Protein AF-A0A2S2QMP4-F1 (afdb_monomer_lite)

Organism: NCBI:txid143950

Structure (mmCIF, N/CA/C/O backbone):
data_AF-A0A2S2QMP4-F1
#
_entry.id   AF-A0A2S2QMP4-F1
#
loop_
_atom_site.group_PDB
_atom_site.id
_atom_site.type_symbol
_atom_site.label_atom_id
_atom_site.label_alt_id
_atom_site.label_comp_id
_atom_site.label_asym_id
_atom_site.label_entity_id
_atom_site.label_seq_id
_atom_site.pdbx_PDB_ins_code
_atom_site.Cartn_x
_atom_site.Cartn_y
_atom_site.Cartn_z
_atom_site.occupancy
_atom_site.B_iso_or_equiv
_atom_site.auth_seq_id
_atom_site.auth_comp_id
_atom_site.auth_asym_id
_atom_site.auth_atom_i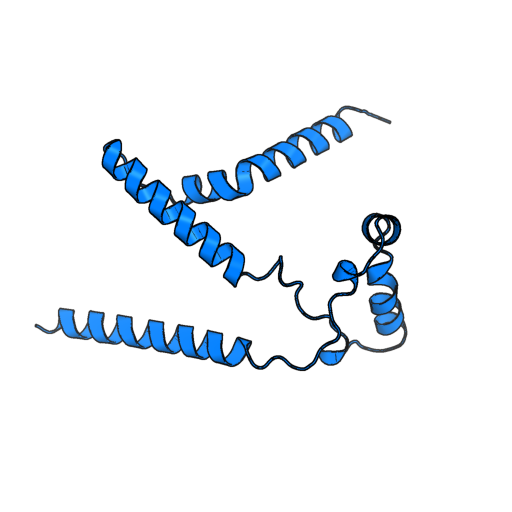d
_atom_site.pdbx_PDB_model_num
ATOM 1 N N . MET A 1 1 ? -7.375 -33.836 28.492 1.00 51.41 1 MET A N 1
ATOM 2 C CA . MET A 1 1 ? -5.934 -33.505 28.595 1.00 51.41 1 MET A CA 1
ATOM 3 C C . MET A 1 1 ? -5.160 -33.635 27.270 1.00 51.41 1 MET A C 1
ATOM 5 O O . MET A 1 1 ? -4.143 -32.977 27.134 1.00 51.41 1 MET A O 1
ATOM 9 N N . PHE A 1 2 ? -5.638 -34.384 26.261 1.00 43.00 2 PHE A N 1
ATOM 10 C CA . PHE A 1 2 ? -4.938 -34.534 24.965 1.00 43.00 2 PHE A CA 1
ATOM 11 C C . PHE A 1 2 ? -5.214 -33.426 23.926 1.00 43.00 2 PHE A C 1
ATOM 13 O O . PHE A 1 2 ? -4.373 -33.158 23.075 1.00 43.00 2 PHE A O 1
ATOM 20 N N . ILE A 1 3 ? -6.342 -32.712 24.025 1.00 40.34 3 ILE A N 1
ATOM 21 C CA . ILE A 1 3 ? -6.707 -31.654 23.059 1.00 40.34 3 ILE A CA 1
ATOM 22 C C . ILE A 1 3 ? -5.883 -30.367 23.278 1.00 40.34 3 ILE A C 1
ATOM 24 O O . ILE A 1 3 ? -5.589 -29.640 22.332 1.00 40.34 3 ILE A O 1
ATOM 28 N N . SER A 1 4 ? -5.407 -30.118 24.502 1.00 47.38 4 SER A N 1
ATOM 29 C CA . SER A 1 4 ? -4.584 -28.942 24.826 1.00 47.38 4 SER A CA 1
ATOM 30 C C . SER A 1 4 ? -3.154 -29.031 24.271 1.00 47.38 4 SER A C 1
ATOM 32 O O . SER A 1 4 ? -2.566 -28.005 23.935 1.00 47.38 4 SER A O 1
ATOM 34 N N . VAL A 1 5 ? -2.603 -30.242 24.113 1.00 49.00 5 VAL A N 1
ATOM 35 C CA . VAL A 1 5 ? -1.242 -30.455 23.583 1.00 49.00 5 VAL A CA 1
ATOM 36 C C . VAL A 1 5 ? -1.198 -30.229 22.068 1.00 49.00 5 VAL A C 1
ATOM 38 O O . VAL A 1 5 ? -0.249 -29.632 21.564 1.00 49.00 5 VAL A O 1
ATOM 41 N N . VAL A 1 6 ? -2.258 -30.607 21.344 1.00 47.34 6 VAL A N 1
ATOM 42 C CA . VAL A 1 6 ? -2.365 -30.391 19.891 1.00 47.34 6 VAL A CA 1
ATOM 43 C C . VAL A 1 6 ? -2.461 -28.901 19.557 1.00 47.34 6 VAL A C 1
ATOM 45 O O . VAL A 1 6 ? -1.817 -28.448 18.614 1.00 47.34 6 VAL A O 1
ATOM 48 N N . ILE A 1 7 ? -3.180 -28.101 20.352 1.00 49.19 7 ILE A N 1
ATOM 49 C CA . ILE A 1 7 ? -3.242 -26.639 20.165 1.00 49.19 7 ILE A CA 1
ATOM 50 C C . ILE A 1 7 ? -1.875 -25.991 20.444 1.00 49.19 7 ILE A C 1
ATOM 52 O O . ILE A 1 7 ? -1.450 -25.103 19.705 1.00 49.19 7 ILE A O 1
ATOM 56 N N . PHE A 1 8 ? -1.141 -26.471 21.453 1.00 48.03 8 PHE A N 1
ATOM 57 C CA . PHE A 1 8 ? 0.195 -25.956 21.765 1.00 48.03 8 PHE A CA 1
ATOM 58 C C . PHE A 1 8 ? 1.224 -26.295 20.667 1.00 48.03 8 PHE A C 1
ATOM 60 O O . PHE A 1 8 ? 1.974 -25.418 20.236 1.00 48.03 8 PHE A O 1
ATOM 67 N N . TYR A 1 9 ? 1.200 -27.519 20.124 1.00 48.03 9 TYR A N 1
ATOM 68 C CA . TYR A 1 9 ? 2.066 -27.930 19.007 1.00 48.03 9 TYR A CA 1
ATOM 69 C C . TYR A 1 9 ? 1.700 -27.255 17.674 1.00 48.03 9 TYR A C 1
ATOM 71 O O . TYR A 1 9 ? 2.583 -26.802 16.943 1.00 48.03 9 TYR A O 1
ATOM 79 N N . THR A 1 10 ? 0.408 -27.107 17.366 1.00 53.47 10 THR A N 1
ATOM 80 C CA . THR A 1 10 ? -0.057 -26.411 16.147 1.00 53.47 10 THR A CA 1
ATOM 81 C C . THR A 1 10 ? 0.104 -24.884 16.212 1.00 53.47 10 THR A C 1
ATOM 83 O O . THR A 1 10 ? 0.067 -24.217 15.171 1.00 53.47 10 THR A O 1
ATOM 86 N N . GLY A 1 11 ? 0.293 -24.318 17.410 1.00 50.38 11 GLY A N 1
ATOM 87 C CA . GLY A 1 11 ? 0.566 -22.896 17.643 1.00 50.38 11 GLY A CA 1
ATOM 88 C C . GLY A 1 11 ? 2.050 -22.531 17.548 1.00 50.38 11 GLY A C 1
ATOM 89 O O . GLY A 1 11 ? 2.395 -21.555 16.883 1.00 50.38 11 GLY A O 1
ATOM 90 N N . GLN A 1 12 ? 2.934 -23.341 18.141 1.00 44.34 12 GLN A N 1
ATOM 91 C CA . GLN A 1 12 ? 4.387 -23.132 18.078 1.00 44.34 12 GLN A CA 1
ATOM 92 C C . GLN A 1 12 ? 4.936 -23.438 16.672 1.00 44.34 12 GLN A C 1
ATOM 94 O O . GLN A 1 12 ? 5.650 -22.622 16.099 1.00 44.34 12 GLN A O 1
ATOM 99 N N . GLY A 1 13 ? 4.521 -24.538 16.031 1.00 46.41 13 GLY A N 1
ATOM 100 C CA . GLY A 1 13 ? 4.992 -24.897 14.684 1.00 46.41 13 GLY A CA 1
ATOM 101 C C . GLY A 1 13 ? 4.653 -23.864 13.599 1.00 46.41 13 GLY A C 1
ATOM 102 O O . GLY A 1 13 ? 5.485 -23.572 12.743 1.00 46.41 13 GLY A O 1
ATOM 103 N N . ARG A 1 14 ? 3.471 -23.231 13.664 1.00 51.06 14 ARG A N 1
ATOM 104 C CA . ARG A 1 14 ? 3.094 -22.148 12.734 1.00 51.06 14 ARG A CA 1
ATOM 105 C C . ARG A 1 14 ? 3.869 -20.857 12.974 1.00 51.06 14 ARG A C 1
ATOM 107 O O . ARG A 1 14 ? 4.233 -20.199 12.008 1.00 51.06 14 ARG A O 1
ATOM 114 N N . GLN A 1 15 ? 4.157 -20.512 14.227 1.00 37.44 15 GLN A N 1
ATOM 115 C CA . GLN A 1 15 ? 4.994 -19.354 14.557 1.00 37.44 15 GLN A CA 1
ATOM 116 C C . GLN A 1 15 ? 6.436 -19.547 14.068 1.00 37.44 15 GLN A C 1
A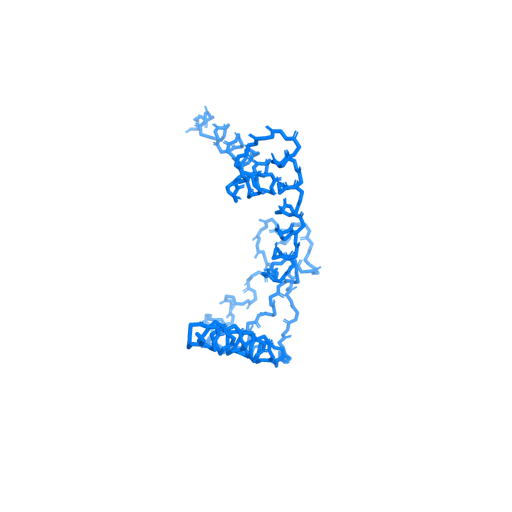TOM 118 O O . GLN A 1 15 ? 7.015 -18.635 13.489 1.00 37.44 15 GLN A O 1
ATOM 123 N N . TYR A 1 16 ? 7.005 -20.742 14.238 1.00 42.38 16 TYR A N 1
ATOM 124 C CA . TYR A 1 16 ? 8.381 -21.046 13.832 1.00 42.38 16 TYR A CA 1
ATOM 125 C C . TYR A 1 16 ? 8.492 -21.175 12.308 1.00 42.38 16 TYR A C 1
ATOM 127 O O . TYR A 1 16 ? 9.459 -20.694 11.718 1.00 42.38 16 TYR A O 1
ATOM 135 N N . SER A 1 17 ? 7.473 -21.744 11.658 1.00 47.94 17 SER A N 1
ATOM 136 C CA . SER A 1 17 ? 7.357 -21.793 10.198 1.00 47.94 17 SER A CA 1
ATOM 137 C C . SER A 1 17 ? 7.200 -20.395 9.589 1.00 47.94 17 SER A C 1
ATOM 139 O O . SER A 1 17 ? 7.893 -20.078 8.633 1.00 47.94 17 SER A O 1
ATOM 141 N N . PHE A 1 18 ? 6.386 -19.511 10.176 1.00 49.88 18 PHE A N 1
ATOM 142 C CA . PHE A 1 18 ? 6.250 -18.130 9.697 1.00 49.88 18 PHE A CA 1
ATOM 143 C C . PHE A 1 18 ? 7.517 -17.298 9.959 1.00 49.88 18 PHE A C 1
ATOM 145 O O . PHE A 1 18 ? 7.936 -16.511 9.114 1.00 49.88 18 PHE A O 1
ATOM 152 N N . LYS A 1 19 ? 8.178 -17.503 11.108 1.00 49.84 19 LYS A N 1
ATOM 153 C CA . LYS A 1 19 ? 9.415 -16.800 11.475 1.00 49.84 19 LYS A CA 1
ATOM 154 C C . LYS A 1 19 ? 10.615 -17.230 10.626 1.00 49.84 19 LYS A C 1
ATOM 156 O O . LYS A 1 19 ? 11.397 -16.365 10.256 1.00 49.84 19 LYS A O 1
ATOM 161 N N . SER A 1 20 ? 10.736 -18.511 10.268 1.00 46.91 20 SER A N 1
ATOM 162 C CA . SER A 1 20 ? 11.745 -18.997 9.305 1.00 46.91 20 SER A CA 1
ATOM 163 C C . SER A 1 20 ? 11.474 -18.492 7.885 1.00 46.91 20 SER A C 1
ATOM 165 O O . SER A 1 20 ? 12.393 -17.992 7.248 1.00 46.91 20 SER A O 1
ATOM 167 N N . PHE A 1 21 ? 10.211 -18.465 7.445 1.00 54.31 21 PHE A N 1
ATOM 168 C CA . PHE A 1 21 ? 9.828 -17.853 6.164 1.00 54.31 21 PHE A CA 1
ATOM 169 C C . PHE A 1 21 ? 10.186 -16.358 6.091 1.00 54.31 21 PHE A C 1
ATOM 171 O O . PHE A 1 21 ? 10.599 -15.852 5.048 1.00 54.31 21 PHE A O 1
ATOM 178 N N . GLN A 1 22 ? 10.059 -15.642 7.212 1.00 55.47 22 GLN A N 1
ATOM 179 C CA . GLN A 1 22 ? 10.448 -14.237 7.306 1.00 55.47 22 GLN A CA 1
ATOM 180 C C . GLN A 1 22 ? 11.976 -14.057 7.396 1.00 55.47 22 GLN A C 1
ATOM 182 O O . GLN A 1 22 ? 12.503 -13.115 6.808 1.00 55.47 22 GLN A O 1
ATOM 187 N N . MET A 1 23 ? 12.696 -14.979 8.045 1.00 45.25 23 MET A N 1
ATOM 188 C CA . MET A 1 23 ? 14.166 -14.998 8.120 1.00 45.25 23 MET A CA 1
ATOM 189 C C . MET A 1 23 ? 14.810 -15.218 6.738 1.00 45.25 23 MET A C 1
ATOM 191 O O . MET A 1 23 ? 15.780 -14.543 6.399 1.00 45.25 23 MET A O 1
ATOM 195 N N . ASP A 1 24 ? 14.226 -16.090 5.908 1.00 49.25 24 ASP A N 1
ATOM 196 C CA . ASP A 1 24 ? 14.700 -16.364 4.542 1.00 49.25 24 ASP A CA 1
ATOM 197 C C . ASP A 1 24 ? 14.410 -15.199 3.579 1.00 49.25 24 ASP A C 1
ATOM 199 O O . ASP A 1 24 ? 15.153 -14.965 2.621 1.00 49.25 24 ASP A O 1
ATOM 203 N N . SER A 1 25 ? 13.371 -14.404 3.862 1.00 55.78 25 SER A N 1
ATOM 204 C CA . SER A 1 25 ? 13.049 -13.187 3.104 1.00 55.78 25 SER A CA 1
ATOM 205 C C . SER A 1 25 ? 14.041 -12.034 3.327 1.00 55.78 25 SER A C 1
ATOM 207 O O . SER A 1 25 ? 14.119 -11.123 2.500 1.00 55.78 25 SER A O 1
ATOM 209 N N . ASP A 1 26 ? 14.826 -12.090 4.409 1.00 49.97 26 ASP A N 1
ATOM 210 C CA . ASP A 1 26 ? 15.798 -11.061 4.793 1.00 49.97 26 ASP A CA 1
ATOM 211 C C . ASP A 1 26 ? 17.224 -11.338 4.282 1.00 49.97 26 ASP A C 1
ATOM 213 O O . ASP A 1 26 ? 18.130 -10.522 4.482 1.00 49.97 26 ASP A O 1
ATOM 217 N N . ILE A 1 27 ? 17.434 -12.421 3.516 1.00 52.19 27 ILE A N 1
ATOM 218 C CA . ILE A 1 27 ? 18.632 -12.578 2.677 1.00 52.19 27 ILE A CA 1
ATOM 219 C C . ILE A 1 27 ? 18.504 -11.604 1.495 1.00 52.19 27 ILE A C 1
ATOM 221 O O . ILE A 1 27 ? 18.225 -11.973 0.351 1.00 52.19 27 ILE A O 1
ATOM 225 N N . LYS A 1 28 ? 18.686 -10.307 1.770 1.00 57.66 28 LYS A N 1
ATOM 226 C CA . LYS A 1 28 ? 18.747 -9.253 0.758 1.00 57.66 28 LYS A CA 1
ATOM 227 C C . LYS A 1 28 ? 19.959 -9.508 -0.133 1.00 57.66 28 LYS A C 1
ATOM 229 O O . LYS A 1 28 ? 21.048 -8.994 0.120 1.00 57.66 28 LYS A O 1
ATOM 234 N N . LYS A 1 29 ? 19.779 -10.261 -1.225 1.00 58.78 29 LYS A N 1
ATOM 235 C CA . LYS A 1 29 ? 20.687 -10.161 -2.377 1.00 58.78 29 LYS A CA 1
ATOM 236 C C . LYS A 1 29 ? 20.810 -8.668 -2.702 1.00 58.78 29 LYS A C 1
ATOM 238 O O . LYS A 1 29 ? 19.784 -8.010 -2.882 1.00 58.78 29 LYS A O 1
ATOM 243 N N . LYS A 1 30 ? 22.037 -8.130 -2.719 1.00 62.19 30 LYS A N 1
ATOM 244 C CA . LYS A 1 30 ? 22.336 -6.734 -3.087 1.00 62.19 30 LYS A CA 1
ATOM 245 C C . LYS A 1 30 ? 21.869 -6.490 -4.526 1.00 62.19 30 LYS A C 1
ATOM 247 O O . LYS A 1 30 ? 22.624 -6.683 -5.469 1.00 62.19 30 LYS A O 1
ATOM 252 N N . ARG A 1 31 ? 20.602 -6.123 -4.686 1.00 69.88 31 ARG A N 1
ATOM 253 C CA . ARG A 1 31 ? 19.987 -5.744 -5.958 1.00 69.88 31 ARG A CA 1
ATOM 254 C C . ARG A 1 31 ? 19.996 -4.222 -6.092 1.00 69.88 31 ARG A C 1
ATOM 256 O O . ARG A 1 31 ? 20.002 -3.528 -5.068 1.00 69.88 31 ARG A O 1
ATOM 263 N N . PRO A 1 32 ? 19.985 -3.690 -7.323 1.00 73.88 32 PRO A N 1
ATOM 264 C CA . PRO A 1 32 ? 19.921 -2.253 -7.530 1.00 73.88 32 PRO A CA 1
ATOM 265 C C . PRO A 1 32 ? 18.653 -1.661 -6.881 1.00 73.88 32 PRO A C 1
ATOM 267 O O . PRO A 1 32 ? 17.589 -2.293 -6.910 1.00 73.88 32 PRO A O 1
ATOM 270 N N . PRO A 1 33 ? 18.742 -0.463 -6.270 1.00 77.38 33 PRO A N 1
ATOM 271 C CA . PRO A 1 33 ? 17.585 0.212 -5.696 1.00 77.38 33 PRO A CA 1
ATOM 272 C C . PRO A 1 33 ? 16.553 0.529 -6.780 1.00 77.38 33 PRO A C 1
ATOM 274 O O . PRO A 1 33 ? 16.901 0.792 -7.931 1.00 77.38 33 PRO A O 1
ATOM 277 N N . HIS A 1 34 ? 15.275 0.521 -6.402 1.00 78.12 34 HIS A N 1
ATOM 278 C CA . HIS A 1 34 ? 14.187 0.783 -7.335 1.00 78.12 34 HIS A CA 1
ATOM 279 C C . HIS A 1 34 ? 14.292 2.205 -7.924 1.00 78.12 34 HIS A C 1
ATOM 281 O O . HIS A 1 34 ? 14.184 3.177 -7.175 1.00 78.12 34 HIS A O 1
ATOM 287 N N . PRO A 1 35 ? 14.441 2.371 -9.253 1.00 78.19 35 PRO A N 1
ATOM 288 C CA . PRO A 1 35 ? 14.751 3.655 -9.885 1.00 78.19 35 PRO A CA 1
ATOM 289 C C . PRO A 1 35 ? 13.611 4.663 -9.730 1.00 78.19 35 PRO A C 1
ATOM 291 O O . PRO A 1 35 ? 13.863 5.859 -9.686 1.00 78.19 35 PRO A O 1
ATOM 294 N N . ARG A 1 36 ? 12.372 4.188 -9.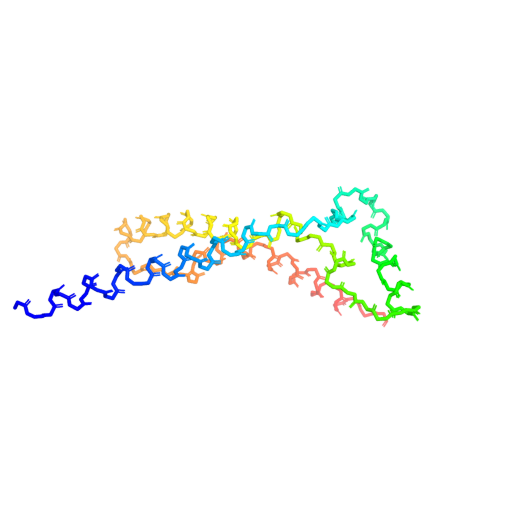527 1.00 74.50 36 ARG A N 1
ATOM 295 C CA . ARG A 1 36 ? 11.225 5.029 -9.137 1.00 74.50 36 ARG A CA 1
ATOM 296 C C . ARG A 1 36 ? 11.471 5.859 -7.870 1.00 74.50 36 ARG A C 1
ATOM 298 O O . ARG A 1 36 ? 10.837 6.893 -7.727 1.00 74.50 36 ARG A O 1
ATOM 305 N N . ALA A 1 37 ? 12.350 5.429 -6.961 1.00 75.88 37 ALA A N 1
ATOM 306 C CA . ALA A 1 37 ? 12.668 6.201 -5.759 1.00 75.88 37 ALA A CA 1
ATOM 307 C C . ALA A 1 37 ? 13.393 7.523 -6.077 1.00 75.88 37 ALA A C 1
ATOM 309 O O . ALA A 1 37 ? 13.238 8.480 -5.332 1.00 75.88 37 ALA A O 1
ATOM 310 N N . ASN A 1 38 ? 14.136 7.574 -7.188 1.00 75.94 38 ASN A N 1
ATOM 311 C CA . ASN A 1 38 ? 14.925 8.734 -7.615 1.00 75.94 38 ASN A CA 1
ATOM 312 C C . ASN A 1 38 ? 14.424 9.336 -8.942 1.00 75.94 38 ASN A C 1
ATOM 314 O O . ASN A 1 38 ? 15.118 10.157 -9.534 1.00 75.94 38 ASN A O 1
ATOM 318 N N . ALA A 1 39 ? 13.267 8.894 -9.442 1.00 80.81 39 ALA A N 1
ATOM 319 C CA . ALA A 1 39 ? 12.752 9.307 -10.742 1.00 80.81 39 ALA A CA 1
ATOM 320 C C . ALA A 1 39 ? 12.067 10.677 -10.664 1.00 80.81 39 ALA A C 1
ATOM 322 O O . ALA A 1 39 ? 11.314 10.957 -9.728 1.00 80.81 39 ALA A O 1
ATOM 323 N N . ASN A 1 40 ? 12.277 11.507 -11.686 1.00 85.56 40 ASN A N 1
ATOM 324 C CA . ASN A 1 40 ? 11.585 12.792 -11.813 1.00 85.56 40 ASN A CA 1
ATOM 325 C C . ASN A 1 40 ? 10.093 12.593 -12.145 1.00 85.56 40 ASN A C 1
ATOM 327 O O . ASN A 1 40 ? 9.700 11.558 -12.681 1.00 85.56 40 ASN A O 1
ATOM 331 N N . ILE A 1 41 ? 9.246 13.602 -11.896 1.00 83.50 41 ILE A N 1
ATOM 332 C CA . ILE A 1 41 ? 7.788 13.524 -12.142 1.00 83.50 41 ILE A CA 1
ATOM 333 C C . ILE A 1 41 ? 7.481 13.096 -13.588 1.00 83.50 41 ILE A C 1
ATOM 335 O O . ILE A 1 41 ? 6.651 12.215 -13.806 1.00 83.50 41 ILE A O 1
ATOM 339 N N . PHE A 1 42 ? 8.202 13.645 -14.571 1.00 82.44 42 PHE A N 1
ATOM 340 C CA . PHE A 1 42 ? 8.066 13.252 -15.977 1.00 82.44 42 PHE A CA 1
ATOM 341 C C . PHE A 1 42 ? 8.438 11.788 -16.229 1.00 82.44 42 PHE A C 1
ATOM 343 O O . PHE A 1 42 ? 7.723 11.096 -16.950 1.00 82.44 42 PHE A O 1
ATOM 350 N N . GLU A 1 43 ? 9.511 11.282 -15.617 1.00 83.00 43 GLU A N 1
ATOM 351 C CA . GLU A 1 43 ? 9.912 9.874 -15.736 1.00 83.00 43 GLU A CA 1
ATOM 352 C C . GLU A 1 43 ? 8.899 8.934 -15.073 1.00 83.00 43 GLU A C 1
ATOM 354 O O . GLU A 1 43 ? 8.678 7.827 -15.560 1.00 83.00 43 GLU A O 1
ATOM 359 N N . ILE A 1 44 ? 8.267 9.363 -13.975 1.00 83.19 44 ILE A N 1
ATOM 360 C CA . ILE A 1 44 ? 7.202 8.610 -13.305 1.00 83.19 44 ILE A CA 1
ATOM 361 C C . ILE A 1 44 ? 5.963 8.531 -14.201 1.00 83.19 44 ILE A C 1
ATOM 363 O O . ILE A 1 44 ? 5.426 7.438 -14.369 1.00 83.19 44 ILE A O 1
ATOM 367 N N . LEU A 1 45 ? 5.538 9.656 -14.785 1.00 84.00 45 LEU A N 1
ATOM 368 C CA . LEU A 1 45 ? 4.355 9.730 -15.650 1.00 84.00 45 LEU A CA 1
ATOM 369 C C . LEU A 1 45 ? 4.536 8.957 -16.961 1.00 84.00 45 LEU A C 1
ATOM 371 O O . LEU A 1 45 ? 3.626 8.264 -17.399 1.00 84.00 45 LEU A O 1
ATOM 375 N N . THR A 1 46 ? 5.718 9.041 -17.568 1.00 84.88 46 THR A N 1
ATOM 376 C CA . THR A 1 46 ? 6.034 8.360 -18.837 1.00 84.88 46 THR A CA 1
ATOM 377 C C . THR A 1 46 ? 6.533 6.929 -18.648 1.00 84.88 46 THR A C 1
ATOM 379 O O . THR A 1 46 ? 6.901 6.274 -19.619 1.00 84.88 46 THR A O 1
ATOM 382 N N . PHE A 1 47 ? 6.599 6.437 -17.405 1.00 82.62 47 PHE A N 1
ATOM 383 C CA . PHE A 1 47 ? 7.231 5.161 -17.052 1.00 82.62 47 PHE A CA 1
ATOM 384 C C . PHE A 1 47 ? 8.684 5.021 -17.548 1.00 82.62 47 PHE A C 1
ATOM 386 O O . PHE A 1 47 ? 9.212 3.908 -17.601 1.00 82.62 47 PHE A O 1
ATOM 393 N N . GLY A 1 48 ? 9.375 6.127 -17.854 1.00 84.75 48 GLY A N 1
ATOM 394 C CA . GLY A 1 48 ? 10.740 6.131 -18.391 1.00 84.75 48 GLY A CA 1
ATOM 395 C C . GLY A 1 48 ? 11.753 5.396 -17.506 1.00 84.75 48 GLY A C 1
ATOM 396 O O . GLY A 1 48 ? 12.688 4.773 -18.009 1.00 84.75 48 GLY A O 1
ATOM 397 N N . TRP A 1 49 ? 11.519 5.346 -16.191 1.00 81.88 49 TRP A N 1
ATOM 398 C CA . TRP A 1 49 ? 12.335 4.573 -15.246 1.00 81.88 49 TRP A CA 1
ATOM 399 C C . TRP A 1 49 ? 12.353 3.055 -15.531 1.00 81.88 49 TRP A C 1
ATOM 401 O O . TRP A 1 49 ? 13.296 2.377 -15.121 1.00 81.88 49 TRP A O 1
ATOM 411 N N . THR A 1 50 ? 11.356 2.510 -16.243 1.00 86.00 50 THR A N 1
ATOM 412 C CA . THR A 1 50 ? 11.295 1.088 -16.649 1.00 86.00 50 THR A CA 1
ATOM 413 C C . THR A 1 50 ? 12.091 0.787 -17.919 1.00 86.00 50 THR A C 1
ATOM 415 O O . THR A 1 50 ? 12.495 -0.355 -18.143 1.00 86.00 50 THR A O 1
ATOM 418 N N . PHE A 1 51 ? 12.374 1.807 -18.735 1.00 86.12 51 PHE A N 1
ATOM 419 C CA . PHE A 1 51 ? 12.978 1.645 -20.057 1.00 86.12 51 PHE A CA 1
ATOM 420 C C . PHE A 1 51 ? 14.338 0.938 -20.003 1.00 86.12 51 PHE A C 1
ATOM 422 O O . PHE A 1 51 ? 14.648 0.103 -20.854 1.00 86.12 51 PHE A O 1
ATOM 429 N N . LYS A 1 52 ? 15.138 1.213 -18.963 1.00 84.31 52 LYS A N 1
ATOM 430 C CA . LYS A 1 52 ? 16.434 0.549 -18.751 1.00 84.31 52 LYS A CA 1
ATOM 431 C C . LYS A 1 52 ? 16.283 -0.965 -18.590 1.00 84.31 52 LYS A C 1
ATOM 433 O O . LYS A 1 52 ? 17.062 -1.705 -19.181 1.00 84.31 52 LYS A O 1
ATOM 438 N N . LEU A 1 53 ? 15.273 -1.418 -17.846 1.00 86.94 53 LEU A N 1
ATOM 439 C CA . LEU A 1 53 ? 15.019 -2.840 -17.619 1.00 86.94 53 LEU A CA 1
ATOM 440 C C . LEU A 1 53 ? 14.561 -3.534 -18.908 1.00 86.94 53 LEU A C 1
ATOM 442 O O . LEU A 1 53 ? 15.094 -4.584 -19.261 1.00 86.94 53 LEU A O 1
ATOM 446 N N . PHE A 1 54 ? 13.642 -2.914 -19.653 1.00 87.94 54 PHE A N 1
ATOM 447 C CA . PHE A 1 54 ? 13.169 -3.460 -20.927 1.00 87.94 54 PHE A CA 1
ATOM 448 C C . PHE A 1 54 ? 14.264 -3.516 -21.991 1.00 87.94 54 PHE A C 1
ATOM 450 O O . PHE A 1 54 ? 14.366 -4.500 -22.717 1.00 87.94 54 PHE A O 1
ATOM 457 N N . ASN A 1 55 ? 15.129 -2.504 -22.069 1.00 87.50 55 ASN A N 1
ATOM 458 C CA . ASN A 1 55 ? 16.251 -2.531 -23.003 1.00 87.50 55 ASN A CA 1
ATOM 459 C C . ASN A 1 55 ? 17.265 -3.635 -22.657 1.00 87.50 55 ASN A C 1
ATOM 461 O O . ASN A 1 55 ? 17.839 -4.224 -23.570 1.00 87.50 55 ASN A O 1
ATOM 465 N N . THR A 1 56 ? 17.473 -3.940 -21.371 1.00 87.44 56 THR A N 1
ATOM 466 C CA . THR A 1 56 ? 18.293 -5.088 -20.948 1.00 87.44 56 THR A CA 1
ATOM 467 C C . THR A 1 56 ? 17.636 -6.404 -21.352 1.00 87.44 56 THR A C 1
ATOM 469 O O . THR A 1 56 ? 18.284 -7.192 -22.034 1.00 87.44 56 THR A O 1
ATOM 472 N N . GLY A 1 57 ? 16.348 -6.591 -21.037 1.00 88.44 57 GLY A N 1
ATOM 473 C CA . GLY A 1 57 ? 15.586 -7.788 -21.416 1.00 88.44 57 GLY A CA 1
ATOM 474 C C . GLY A 1 57 ? 15.475 -8.007 -22.930 1.00 88.44 57 GLY A C 1
ATOM 475 O O . GLY A 1 57 ? 15.373 -9.135 -23.392 1.00 88.44 57 GLY A O 1
ATOM 476 N N . ARG A 1 58 ? 15.548 -6.934 -23.729 1.00 89.62 58 ARG A N 1
ATOM 477 C CA . ARG A 1 58 ? 15.596 -7.018 -25.197 1.00 89.62 58 ARG A CA 1
ATOM 478 C C . ARG A 1 58 ? 16.949 -7.505 -25.725 1.00 89.62 58 ARG A C 1
ATOM 480 O O . ARG A 1 58 ? 17.008 -8.062 -26.815 1.00 89.62 58 ARG A O 1
ATOM 487 N N . LYS A 1 59 ? 18.045 -7.223 -25.014 1.00 91.44 59 LYS A N 1
ATOM 488 C CA . LYS A 1 59 ? 19.413 -7.571 -25.439 1.00 91.44 59 LYS A CA 1
ATOM 489 C C . LYS A 1 59 ? 19.848 -8.951 -24.949 1.00 91.44 59 LYS A C 1
ATOM 491 O O . LYS A 1 59 ? 20.673 -9.575 -25.607 1.00 91.44 59 LYS A O 1
ATOM 496 N N . ARG A 1 60 ? 19.352 -9.379 -23.788 1.00 92.25 60 ARG A N 1
ATOM 497 C CA . ARG A 1 60 ? 19.646 -10.671 -23.159 1.00 92.25 60 ARG A CA 1
ATOM 498 C C . ARG A 1 60 ? 18.546 -11.059 -22.176 1.00 92.25 60 ARG A C 1
ATOM 500 O O . ARG A 1 60 ? 17.811 -10.190 -21.712 1.00 92.25 60 ARG A O 1
ATOM 507 N N . ASP A 1 61 ? 18.517 -12.328 -21.784 1.00 87.88 61 ASP A N 1
ATOM 508 C CA . ASP A 1 61 ? 17.631 -12.793 -20.720 1.00 87.88 61 ASP A CA 1
ATOM 509 C C . ASP A 1 61 ? 17.927 -12.081 -19.390 1.00 87.88 61 ASP A C 1
ATOM 511 O O . ASP A 1 61 ? 19.077 -11.768 -19.051 1.00 87.88 61 ASP A O 1
ATOM 515 N N . LEU A 1 62 ? 16.853 -11.784 -18.655 1.00 86.19 62 LEU A N 1
ATOM 516 C CA . LEU A 1 62 ? 16.903 -11.102 -17.366 1.00 86.19 62 LEU A CA 1
ATOM 517 C C . LEU A 1 62 ? 17.261 -12.084 -16.254 1.00 86.19 62 LEU A C 1
ATOM 519 O O . LEU A 1 62 ? 16.590 -13.098 -16.062 1.00 86.19 62 LEU A O 1
ATOM 523 N N . GLU A 1 63 ? 18.256 -11.725 -15.451 1.00 83.31 63 GLU A N 1
ATOM 524 C CA . GLU A 1 63 ? 18.592 -12.463 -14.243 1.00 83.31 63 GLU A CA 1
ATOM 525 C C . GLU A 1 63 ? 17.951 -11.824 -13.006 1.00 83.31 63 GLU A C 1
ATOM 527 O O . GLU A 1 63 ? 17.613 -10.640 -12.969 1.00 83.31 63 GLU A O 1
ATOM 532 N N . ILE A 1 64 ? 17.853 -12.593 -11.918 1.00 75.31 64 ILE A N 1
ATOM 533 C CA . ILE A 1 64 ? 17.309 -12.125 -10.629 1.00 75.31 64 ILE A CA 1
ATOM 534 C C . ILE A 1 64 ? 18.063 -10.890 -10.097 1.00 75.31 64 ILE A C 1
ATOM 536 O O . ILE A 1 64 ? 17.493 -10.086 -9.359 1.00 75.31 64 ILE A O 1
ATOM 540 N N . ASN A 1 65 ? 19.340 -10.739 -10.456 1.00 77.44 65 ASN A N 1
ATOM 541 C CA . ASN A 1 65 ? 20.182 -9.620 -10.034 1.00 77.44 65 ASN A CA 1
ATOM 542 C C . ASN A 1 65 ? 19.899 -8.323 -10.814 1.00 77.44 65 ASN A C 1
ATOM 544 O O . ASN A 1 65 ? 20.200 -7.244 -10.307 1.00 77.44 65 ASN A O 1
ATOM 548 N N . ASP A 1 66 ? 19.294 -8.419 -12.003 1.00 77.94 66 ASP A N 1
ATOM 549 C CA . ASP A 1 66 ? 18.901 -7.263 -12.821 1.00 77.94 66 ASP A CA 1
ATOM 550 C C . ASP A 1 66 ? 17.587 -6.636 -12.346 1.00 77.94 66 ASP A C 1
ATOM 552 O O . ASP A 1 66 ? 17.284 -5.481 -12.651 1.00 77.94 66 ASP A O 1
ATOM 556 N N . LEU A 1 67 ? 16.796 -7.399 -11.589 1.00 82.00 67 LEU A N 1
ATOM 557 C CA . LEU A 1 67 ? 15.544 -6.933 -11.019 1.00 82.00 67 LEU A CA 1
ATOM 558 C C . LEU A 1 67 ? 15.811 -5.992 -9.847 1.00 82.00 67 LEU A C 1
ATOM 560 O O . LEU A 1 67 ? 16.586 -6.287 -8.935 1.00 82.00 67 LEU A O 1
ATOM 564 N N . TYR A 1 68 ? 15.099 -4.871 -9.839 1.00 80.31 68 TYR A N 1
ATOM 565 C CA . TYR A 1 68 ? 15.161 -3.922 -8.740 1.00 80.31 68 TYR A CA 1
ATOM 566 C C . TYR A 1 68 ? 14.666 -4.531 -7.427 1.00 80.31 68 TYR A C 1
ATOM 568 O O . TYR A 1 68 ? 13.812 -5.423 -7.400 1.00 80.31 68 TYR A O 1
ATOM 576 N N . THR A 1 69 ? 15.184 -4.019 -6.312 1.00 73.12 69 THR A N 1
ATOM 577 C CA . THR A 1 69 ? 14.585 -4.295 -5.004 1.00 73.12 69 THR A CA 1
ATOM 578 C C . THR A 1 69 ? 13.134 -3.825 -4.975 1.00 73.12 69 THR A C 1
ATOM 580 O O . THR A 1 69 ? 12.759 -2.843 -5.620 1.00 73.12 69 THR A O 1
ATOM 583 N N . THR A 1 70 ? 12.295 -4.520 -4.208 1.00 65.81 70 THR A N 1
ATOM 584 C CA . THR A 1 70 ? 10.932 -4.054 -3.951 1.00 65.81 70 THR A CA 1
ATOM 585 C C . THR A 1 70 ? 11.000 -2.675 -3.311 1.00 65.81 70 THR A C 1
ATOM 587 O O . THR A 1 70 ? 11.696 -2.488 -2.309 1.00 65.81 70 THR A O 1
ATOM 590 N N . LEU A 1 71 ? 10.267 -1.716 -3.877 1.00 61.81 71 LEU A N 1
ATOM 591 C CA . LEU A 1 71 ? 10.111 -0.403 -3.268 1.00 61.81 71 LEU A CA 1
ATOM 592 C C . LEU A 1 71 ? 9.561 -0.606 -1.849 1.00 61.81 71 LEU A C 1
ATOM 594 O O . LEU A 1 71 ? 8.569 -1.314 -1.667 1.00 61.81 71 LEU A O 1
ATOM 598 N N . SER A 1 72 ? 10.206 -0.018 -0.842 1.00 60.31 72 SER A N 1
ATOM 599 C CA . SER A 1 72 ? 9.840 -0.211 0.569 1.00 60.31 72 SER A CA 1
ATOM 600 C C . SER A 1 72 ? 8.369 0.117 0.846 1.00 60.31 72 SER A C 1
ATOM 602 O O . SER A 1 72 ? 7.742 -0.544 1.669 1.00 60.31 72 SER A O 1
ATOM 604 N N . SER A 1 73 ? 7.789 1.059 0.096 1.00 57.81 73 SER A N 1
ATOM 605 C CA . SER A 1 73 ? 6.374 1.445 0.157 1.00 57.81 73 SER A CA 1
ATOM 606 C C . SER A 1 73 ? 5.383 0.369 -0.314 1.00 57.81 73 SER A C 1
ATOM 608 O O . SER A 1 73 ? 4.202 0.458 0.012 1.00 57.81 73 SER A O 1
ATOM 610 N N . HIS A 1 74 ? 5.837 -0.646 -1.052 1.00 59.22 74 HIS A N 1
ATOM 611 C CA . HIS A 1 74 ? 5.031 -1.789 -1.498 1.00 59.22 74 HIS A CA 1
ATOM 612 C C . HIS A 1 74 ? 5.311 -3.059 -0.688 1.00 59.22 74 HIS A C 1
ATOM 614 O O . HIS A 1 74 ? 4.853 -4.140 -1.055 1.00 59.22 74 HIS A O 1
ATOM 620 N N . SER A 1 75 ? 6.058 -2.951 0.415 1.00 70.00 75 SER A N 1
ATOM 621 C CA . SER A 1 75 ? 6.306 -4.095 1.284 1.00 70.00 75 SER A CA 1
ATOM 622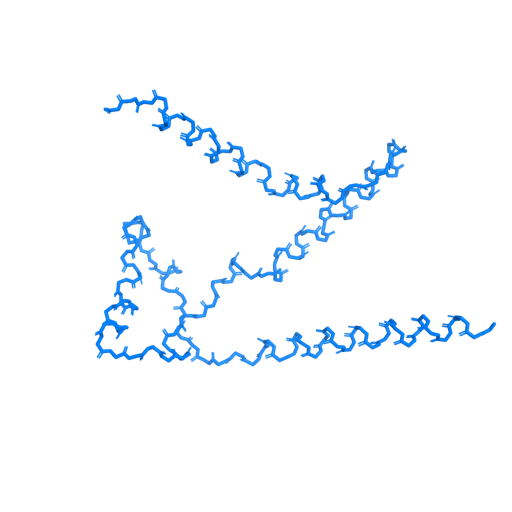 C C . SER A 1 75 ? 5.008 -4.554 1.947 1.00 70.00 75 SER A C 1
ATOM 624 O O . SER A 1 75 ? 4.343 -3.784 2.648 1.00 70.00 75 SER A O 1
ATOM 626 N N . SER A 1 76 ? 4.676 -5.834 1.764 1.00 76.31 76 SER A N 1
ATOM 627 C CA . SER A 1 76 ? 3.545 -6.497 2.423 1.00 76.31 76 SER A CA 1
ATOM 628 C C . SER A 1 76 ? 3.624 -6.393 3.948 1.00 76.31 76 SER A C 1
ATOM 630 O O . SER A 1 76 ? 2.590 -6.340 4.606 1.00 76.31 76 SER A O 1
ATOM 632 N N . SER A 1 77 ? 4.834 -6.272 4.503 1.00 78.25 77 SER A N 1
ATOM 633 C CA . SER A 1 77 ? 5.064 -6.064 5.935 1.00 78.25 77 SER A CA 1
ATOM 634 C C . SER A 1 77 ? 4.436 -4.759 6.441 1.00 78.25 77 SER A C 1
ATOM 636 O O . SER A 1 77 ? 3.683 -4.770 7.413 1.00 78.25 77 SER A O 1
ATOM 638 N N . LEU A 1 78 ? 4.644 -3.635 5.741 1.00 81.50 78 LEU A N 1
ATOM 639 C CA . LEU A 1 78 ? 4.072 -2.343 6.146 1.00 81.50 78 LEU A CA 1
ATOM 640 C C . LEU A 1 78 ? 2.542 -2.339 6.052 1.00 81.50 78 LEU A C 1
ATOM 642 O O . LEU A 1 78 ? 1.861 -1.822 6.938 1.00 81.50 78 LEU A O 1
ATOM 646 N N . LEU A 1 79 ? 2.001 -2.943 4.992 1.00 86.69 79 LEU A N 1
ATOM 647 C CA . LEU A 1 79 ? 0.558 -3.124 4.816 1.00 86.69 79 LEU A CA 1
ATOM 648 C C . LEU A 1 79 ? -0.035 -4.014 5.912 1.00 86.69 79 LEU A C 1
ATOM 650 O O . LEU A 1 79 ? -1.092 -3.685 6.447 1.00 86.69 79 LEU A O 1
ATOM 654 N N . GLY A 1 80 ? 0.663 -5.090 6.281 1.00 88.50 80 GLY A N 1
ATOM 655 C CA . GLY A 1 80 ? 0.285 -5.979 7.375 1.00 88.50 80 GLY A CA 1
ATOM 656 C C . GLY A 1 80 ? 0.214 -5.249 8.715 1.00 88.50 80 GLY A C 1
ATOM 657 O O . GLY A 1 80 ? -0.797 -5.349 9.404 1.00 88.50 80 GLY A O 1
ATOM 658 N N . ILE A 1 81 ? 1.222 -4.432 9.041 1.00 89.94 81 ILE A N 1
ATOM 659 C CA . ILE A 1 81 ? 1.244 -3.612 10.267 1.00 89.94 81 ILE A CA 1
ATOM 660 C C . ILE A 1 81 ? 0.075 -2.614 10.286 1.00 89.94 81 ILE A C 1
ATOM 662 O O . ILE A 1 81 ? -0.617 -2.463 11.297 1.00 89.94 81 ILE A O 1
ATOM 666 N N . ALA A 1 82 ? -0.178 -1.933 9.164 1.00 90.56 82 ALA A N 1
ATOM 667 C CA . ALA A 1 82 ? -1.287 -0.989 9.055 1.00 90.56 82 ALA A CA 1
ATOM 668 C C . ALA A 1 82 ? -2.655 -1.681 9.198 1.00 90.56 82 ALA A C 1
ATOM 670 O O . ALA A 1 82 ? -3.546 -1.154 9.871 1.00 90.56 82 ALA A O 1
ATOM 671 N N . LEU A 1 83 ? -2.808 -2.872 8.611 1.00 93.56 83 LEU A N 1
ATOM 672 C CA . LEU A 1 83 ? -4.017 -3.682 8.729 1.00 93.56 83 LEU A CA 1
ATOM 673 C C . LEU A 1 83 ? -4.228 -4.175 10.154 1.00 93.56 83 LEU A C 1
ATOM 675 O O . LEU A 1 83 ? -5.342 -4.079 10.65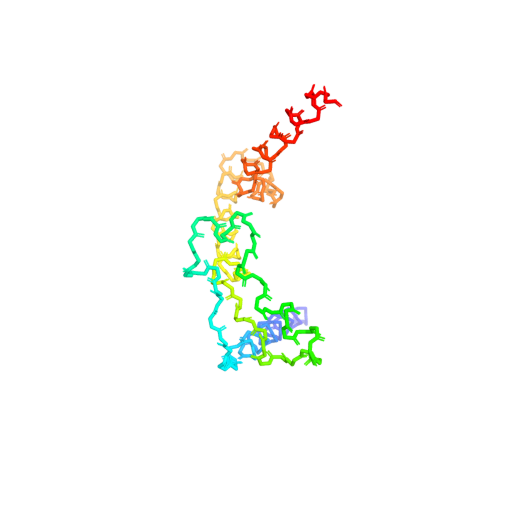9 1.00 93.56 83 LEU A O 1
ATOM 679 N N . GLU A 1 84 ? -3.178 -4.631 10.832 1.00 92.81 84 GLU A N 1
ATOM 680 C CA . GLU A 1 84 ? -3.268 -5.059 12.227 1.00 92.81 84 GLU A CA 1
ATOM 681 C C . GLU A 1 84 ? -3.754 -3.914 13.129 1.00 92.81 84 GLU A C 1
ATOM 683 O O . GLU A 1 84 ? -4.626 -4.108 13.980 1.00 92.81 84 GLU A O 1
ATOM 688 N N . LYS A 1 85 ? -3.251 -2.692 12.909 1.00 93.94 85 LYS A N 1
ATOM 689 C CA . LYS A 1 85 ? -3.724 -1.503 13.629 1.00 93.94 85 LYS A CA 1
ATOM 690 C C . LYS A 1 85 ? -5.216 -1.254 13.386 1.00 93.94 85 LYS A C 1
ATOM 692 O O . LYS A 1 85 ? -5.972 -1.087 14.342 1.00 93.94 85 LYS A O 1
ATOM 697 N N . LYS A 1 86 ? -5.653 -1.272 12.124 1.00 94.12 86 LYS A N 1
ATOM 698 C CA . LYS A 1 86 ? -7.063 -1.065 11.749 1.00 94.12 86 LYS A CA 1
ATOM 699 C C . LYS A 1 86 ? -7.977 -2.175 12.260 1.00 94.12 86 LYS A C 1
ATOM 701 O O . LYS A 1 86 ? -9.100 -1.909 12.672 1.00 94.12 86 LYS A O 1
ATOM 706 N N . TRP A 1 87 ? -7.478 -3.402 12.310 1.00 94.94 87 TRP A N 1
ATOM 707 C CA . TRP A 1 87 ? -8.179 -4.536 12.893 1.00 94.94 87 TRP A CA 1
ATOM 708 C C . TRP A 1 87 ? -8.410 -4.358 14.398 1.00 94.94 87 TRP A C 1
ATOM 710 O O . TRP A 1 87 ? -9.522 -4.567 14.877 1.00 94.94 87 TRP A O 1
ATOM 720 N N . LYS A 1 88 ? -7.402 -3.890 15.148 1.00 95.31 88 LYS A N 1
ATOM 721 C CA . LYS A 1 88 ? -7.555 -3.570 16.579 1.00 95.31 88 LYS A CA 1
ATOM 722 C C . LYS A 1 88 ? -8.582 -2.455 16.813 1.00 95.31 88 LYS A C 1
ATOM 724 O O . LYS A 1 88 ? -9.398 -2.564 17.728 1.00 95.31 88 LYS A O 1
ATOM 729 N N . GLU A 1 89 ? -8.578 -1.419 15.973 1.00 94.19 89 GLU A N 1
ATOM 730 C CA . GLU A 1 89 ? -9.592 -0.352 15.997 1.00 94.19 89 GLU A CA 1
ATOM 731 C C . GLU A 1 89 ? -11.005 -0.914 15.741 1.00 94.19 89 GLU A C 1
ATOM 733 O O . GLU A 1 89 ? -11.940 -0.616 16.489 1.00 94.19 89 GLU A O 1
ATOM 738 N N . GLU A 1 90 ? -11.164 -1.780 14.736 1.00 95.06 90 GLU A N 1
ATOM 739 C CA . GLU A 1 90 ? -12.436 -2.436 14.416 1.00 95.06 90 GLU A CA 1
ATOM 740 C C . GLU A 1 90 ? -12.937 -3.313 15.571 1.00 95.06 90 GLU A C 1
ATOM 742 O O . GLU A 1 90 ? -14.119 -3.240 15.910 1.00 95.06 90 GLU A O 1
ATOM 747 N N . LEU A 1 91 ? -12.063 -4.088 16.224 1.00 94.38 91 LEU A N 1
ATOM 748 C CA . LEU A 1 91 ? -12.413 -4.891 17.402 1.00 94.38 91 LEU A CA 1
ATOM 749 C C . LEU A 1 91 ? -12.921 -4.016 18.555 1.00 94.38 91 LEU A C 1
ATOM 751 O O . LEU A 1 91 ? -13.968 -4.305 19.139 1.00 94.38 91 LEU A O 1
ATOM 755 N N . TYR A 1 92 ? -12.219 -2.918 18.852 1.00 94.75 92 TYR A N 1
ATOM 756 C CA . TYR A 1 92 ? -12.617 -1.976 19.899 1.00 94.75 92 TYR A CA 1
ATOM 757 C C . TYR A 1 92 ? -13.983 -1.340 19.601 1.00 94.75 92 TYR A C 1
ATOM 759 O O . TYR A 1 92 ? -14.882 -1.336 20.446 1.00 94.75 92 TYR A O 1
ATOM 767 N N . HIS A 1 93 ? -14.177 -0.842 18.378 1.00 93.12 93 HIS A N 1
ATOM 768 C CA . HIS A 1 93 ? -15.438 -0.229 17.969 1.00 93.12 93 HIS A CA 1
ATOM 769 C C . HIS A 1 93 ? -16.594 -1.221 17.889 1.00 93.12 93 HIS A C 1
ATOM 771 O O . HIS A 1 93 ? -17.740 -0.831 18.113 1.00 93.12 93 HIS A O 1
ATOM 777 N N . SER A 1 94 ? -16.312 -2.476 17.552 1.00 92.44 94 SER A N 1
ATOM 778 C CA . SER A 1 94 ? -17.325 -3.524 17.460 1.00 92.44 94 SER A CA 1
ATOM 779 C C . SER A 1 94 ? -17.826 -3.921 18.841 1.00 92.44 94 SER A C 1
ATOM 781 O O . SER A 1 94 ? -19.032 -3.905 19.067 1.00 92.44 94 SER A O 1
ATOM 783 N N . LYS A 1 95 ? -16.910 -4.096 19.803 1.00 92.94 95 LYS A N 1
ATOM 784 C CA . LYS A 1 95 ? -17.253 -4.329 21.212 1.00 92.94 95 LYS A CA 1
ATOM 785 C C . LYS A 1 95 ? -18.051 -3.172 21.819 1.00 92.94 95 LYS A C 1
ATOM 787 O O . LYS A 1 95 ? -19.020 -3.403 22.527 1.00 92.94 95 LYS A O 1
ATOM 792 N N . LYS A 1 96 ? -17.681 -1.920 21.521 1.00 94.31 96 LYS A N 1
ATOM 793 C CA . LYS A 1 96 ? -18.401 -0.733 22.024 1.00 94.31 96 LYS A CA 1
ATOM 794 C C . LYS A 1 96 ? -19.825 -0.607 21.466 1.00 94.31 96 LYS A C 1
ATOM 796 O O . LYS A 1 96 ? -20.673 -0.007 22.113 1.00 94.31 96 LYS A O 1
ATOM 801 N N . ARG A 1 97 ? -20.068 -1.101 20.251 1.00 92.69 97 ARG A N 1
ATOM 802 C CA . ARG A 1 97 ? -21.361 -0.992 19.552 1.00 92.69 97 ARG A CA 1
ATOM 803 C C . ARG A 1 97 ? -22.158 -2.298 19.554 1.00 92.69 97 ARG A C 1
ATOM 805 O O . ARG A 1 97 ? -23.081 -2.407 18.759 1.00 92.69 97 ARG A O 1
ATOM 812 N N . ASP A 1 98 ? -21.749 -3.263 20.376 1.00 92.69 98 ASP A N 1
ATOM 813 C CA . ASP A 1 98 ? -22.336 -4.604 20.470 1.00 92.69 98 ASP A CA 1
ATOM 814 C C . ASP A 1 98 ? -22.605 -5.254 19.100 1.00 92.69 98 ASP A C 1
ATOM 816 O O . ASP A 1 98 ? -23.672 -5.785 18.806 1.00 92.69 98 ASP A O 1
ATOM 820 N N . ARG A 1 99 ? -21.622 -5.141 18.200 1.00 93.06 99 ARG A N 1
ATOM 821 C CA . ARG A 1 99 ? -21.697 -5.677 16.835 1.00 93.06 99 ARG A CA 1
ATOM 822 C C . ARG A 1 99 ? -20.560 -6.648 16.575 1.00 93.06 99 ARG A C 1
ATOM 824 O O . ARG A 1 99 ? -19.502 -6.565 17.197 1.00 93.06 99 ARG A O 1
ATOM 831 N N . GLN A 1 100 ? -20.740 -7.505 15.576 1.00 92.81 100 GLN A N 1
ATOM 832 C CA . GLN A 1 100 ? -19.678 -8.391 15.112 1.00 92.81 100 GLN A CA 1
ATOM 833 C C . GLN A 1 100 ? -18.577 -7.593 14.380 1.00 92.81 100 GLN A C 1
ATOM 835 O O . GLN A 1 100 ? -18.894 -6.720 13.557 1.00 92.81 100 GLN A O 1
ATOM 840 N N . PRO A 1 101 ? -17.288 -7.859 14.665 1.00 93.19 101 PRO A N 1
ATOM 841 C CA . PRO A 1 101 ? -16.180 -7.257 13.936 1.00 93.19 101 PRO A CA 1
ATOM 842 C C . PRO A 1 101 ? -16.095 -7.818 12.516 1.00 93.19 101 PRO A C 1
ATOM 844 O O . PRO A 1 101 ? -16.281 -9.013 12.297 1.00 93.19 101 PRO A O 1
ATOM 847 N N . SER A 1 102 ? -15.780 -6.960 11.544 1.00 94.06 102 SER A N 1
ATOM 848 C CA . SER A 1 102 ? -15.657 -7.364 10.141 1.00 94.06 102 SER A CA 1
ATOM 849 C C . SER A 1 102 ? -14.304 -6.976 9.562 1.00 94.06 102 SER A C 1
ATOM 851 O O . SER A 1 102 ? -13.946 -5.799 9.501 1.00 94.06 102 SER A O 1
ATOM 853 N N . LEU A 1 103 ? -13.562 -7.973 9.073 1.00 92.50 103 LEU A N 1
ATOM 854 C CA . LEU A 1 103 ? -12.272 -7.748 8.417 1.00 92.50 103 LEU A CA 1
ATOM 855 C C . LEU A 1 103 ? -12.437 -6.917 7.139 1.00 92.50 103 LEU A C 1
ATOM 857 O O . LEU A 1 103 ? -11.625 -6.036 6.862 1.00 92.50 103 LEU A O 1
ATOM 861 N N . LEU A 1 104 ? -13.526 -7.145 6.398 1.00 93.19 104 LEU A N 1
ATOM 862 C CA . LEU A 1 104 ? -13.854 -6.358 5.211 1.00 93.19 104 LEU A CA 1
ATOM 863 C C . LEU A 1 104 ? -13.996 -4.877 5.556 1.00 93.19 104 LEU A C 1
ATOM 865 O O . LEU A 1 104 ? -13.527 -4.029 4.807 1.00 93.19 104 LEU A O 1
ATOM 869 N N . ARG A 1 105 ? -14.572 -4.549 6.716 1.00 91.19 105 ARG A N 1
ATOM 870 C CA . ARG A 1 105 ? -14.710 -3.158 7.159 1.00 91.19 105 ARG A CA 1
ATOM 871 C C . ARG A 1 105 ? -13.353 -2.508 7.436 1.00 91.19 105 ARG A C 1
ATOM 873 O O . ARG A 1 105 ? -13.139 -1.373 7.015 1.00 91.19 105 ARG A O 1
ATOM 880 N N . ALA A 1 106 ? -12.428 -3.231 8.068 1.00 93.94 106 ALA A N 1
ATOM 881 C CA . ALA A 1 106 ? -11.057 -2.759 8.267 1.00 93.94 106 ALA A CA 1
ATOM 882 C C . ALA A 1 106 ? -10.329 -2.539 6.925 1.00 93.94 106 ALA A C 1
ATOM 884 O O . ALA A 1 106 ? -9.672 -1.514 6.739 1.00 93.94 106 ALA A O 1
ATOM 885 N N . LEU A 1 107 ? -10.513 -3.442 5.955 1.00 93.25 107 LEU A N 1
ATOM 886 C CA . LEU A 1 107 ? -9.968 -3.305 4.598 1.00 93.25 107 LEU A CA 1
ATOM 887 C C . LEU A 1 107 ? -10.564 -2.104 3.849 1.00 93.25 107 LEU A C 1
ATOM 889 O O . LEU A 1 107 ? -9.820 -1.305 3.277 1.00 93.25 107 LEU A O 1
ATOM 893 N N . PHE A 1 108 ? -11.885 -1.918 3.896 1.00 93.38 108 PHE A N 1
ATOM 894 C CA . PHE A 1 108 ? -12.547 -0.753 3.303 1.00 93.38 108 PHE A CA 1
ATOM 895 C C . PHE A 1 108 ? -12.084 0.554 3.943 1.00 93.38 108 PHE A C 1
ATOM 897 O O . PHE A 1 108 ? -11.906 1.544 3.243 1.00 93.38 108 PHE A O 1
ATOM 904 N N . GLN A 1 109 ? -11.812 0.570 5.246 1.00 91.12 109 GLN A N 1
ATOM 905 C CA . GLN A 1 109 ? -11.265 1.755 5.901 1.00 91.12 109 GLN A CA 1
ATOM 906 C C . GLN A 1 109 ? -9.835 2.085 5.431 1.00 91.12 109 GLN A C 1
ATOM 908 O O . GLN A 1 109 ? -9.439 3.248 5.455 1.00 91.12 109 GLN A O 1
ATOM 913 N N . MET A 1 110 ? -9.055 1.088 5.000 1.00 91.44 110 MET A N 1
ATOM 914 C CA . MET A 1 110 ? -7.695 1.289 4.487 1.00 91.44 110 MET A CA 1
ATOM 915 C C . MET A 1 110 ? -7.652 1.698 3.014 1.00 91.44 110 MET A C 1
ATOM 917 O O . MET A 1 110 ? -6.857 2.561 2.638 1.00 91.44 110 MET A O 1
ATOM 921 N N . PHE A 1 111 ? -8.470 1.066 2.171 1.00 91.12 111 PHE A N 1
ATOM 922 C CA . PHE A 1 111 ? -8.376 1.201 0.713 1.00 91.12 111 PHE A CA 1
ATOM 923 C C . PHE A 1 111 ? -9.581 1.889 0.074 1.00 91.12 111 PHE A C 1
ATOM 925 O O . PHE A 1 111 ? -9.470 2.356 -1.057 1.00 91.12 111 PHE A O 1
ATOM 932 N N . GLY A 1 112 ? -10.704 1.998 0.785 1.00 91.69 112 GLY A N 1
ATOM 933 C CA . GLY A 1 112 ? -11.980 2.462 0.242 1.00 91.69 112 GLY A CA 1
ATOM 934 C C . GLY A 1 112 ? -11.894 3.843 -0.392 1.00 91.69 112 GLY A C 1
ATOM 935 O O . GLY A 1 112 ? -12.333 4.008 -1.522 1.00 91.69 112 GLY A O 1
ATOM 936 N N . THR A 1 113 ? -11.243 4.812 0.259 1.00 90.81 113 THR A N 1
ATOM 937 C CA . THR A 1 113 ? -11.075 6.164 -0.305 1.00 90.81 113 THR A CA 1
ATOM 938 C C . THR A 1 113 ? -10.281 6.153 -1.612 1.00 90.81 113 THR A C 1
ATOM 940 O O . THR A 1 113 ? -10.642 6.848 -2.556 1.00 90.81 113 THR A O 1
ATOM 943 N N . LYS A 1 114 ? -9.217 5.341 -1.695 1.00 90.75 114 LYS A N 1
ATOM 944 C CA . LYS A 1 114 ? -8.406 5.226 -2.917 1.00 90.75 114 LYS A CA 1
ATOM 945 C C . LYS A 1 114 ? -9.205 4.567 -4.036 1.00 90.75 114 LYS A C 1
ATOM 947 O O . LYS A 1 114 ? -9.216 5.078 -5.148 1.00 90.75 114 LYS A O 1
ATOM 952 N N . ILE A 1 115 ? -9.889 3.465 -3.729 1.00 93.44 115 ILE A N 1
ATOM 953 C CA . ILE A 1 115 ? -10.747 2.746 -4.679 1.00 93.44 115 ILE A CA 1
ATOM 954 C C . ILE A 1 115 ? -11.851 3.674 -5.199 1.00 93.44 115 ILE A C 1
ATOM 956 O O . ILE A 1 115 ? -12.068 3.741 -6.402 1.00 93.44 115 ILE A O 1
ATOM 960 N N . MET A 1 116 ? -12.493 4.438 -4.313 1.00 94.62 116 MET A N 1
ATOM 961 C CA . MET A 1 116 ? -13.538 5.393 -4.677 1.00 94.62 116 MET A CA 1
ATOM 962 C C . MET A 1 116 ? -13.004 6.500 -5.591 1.00 94.62 116 MET A C 1
ATOM 964 O O . MET A 1 116 ? -13.624 6.795 -6.606 1.00 94.62 116 MET A O 1
ATOM 968 N N . PHE A 1 117 ? -11.837 7.072 -5.276 1.00 95.44 117 PHE A N 1
ATOM 969 C CA . PHE A 1 117 ? -11.206 8.088 -6.119 1.00 95.44 117 PHE A CA 1
ATOM 970 C C . PHE A 1 117 ? -10.900 7.561 -7.528 1.00 95.44 117 PHE A C 1
ATOM 972 O O . PHE A 1 117 ? -11.253 8.210 -8.510 1.00 95.44 117 PHE A O 1
ATOM 979 N N . TYR A 1 118 ? -10.309 6.365 -7.642 1.00 93.44 118 TYR A N 1
ATOM 980 C CA . TYR A 1 118 ? -10.066 5.741 -8.946 1.00 93.44 118 TYR A CA 1
ATOM 981 C C . TYR A 1 118 ? -11.366 5.416 -9.687 1.00 93.44 118 TYR A C 1
ATOM 983 O O . TYR A 1 118 ? -11.435 5.630 -10.892 1.00 93.44 118 TYR A O 1
ATOM 991 N N . GLY A 1 119 ? -12.402 4.950 -8.983 1.00 93.81 119 GLY A N 1
ATOM 992 C CA . GLY A 1 119 ? -13.712 4.675 -9.573 1.00 93.81 119 GLY A CA 1
ATOM 993 C C . GLY A 1 119 ? -14.364 5.925 -10.165 1.00 93.81 119 GLY A C 1
ATOM 994 O O . GLY A 1 119 ? -14.850 5.884 -11.292 1.00 93.81 119 GLY A O 1
ATOM 995 N N . ILE A 1 120 ? -14.309 7.053 -9.450 1.00 94.62 120 ILE A N 1
ATOM 996 C CA . ILE A 1 120 ? -14.814 8.343 -9.943 1.00 94.62 120 ILE A CA 1
ATOM 997 C C . ILE A 1 120 ? -14.006 8.801 -11.159 1.00 94.62 120 ILE A C 1
ATOM 999 O O . ILE A 1 120 ? -14.593 9.154 -12.176 1.00 94.62 120 ILE A O 1
ATOM 1003 N N . LEU A 1 121 ? -12.672 8.758 -11.080 1.00 93.12 121 LEU A N 1
ATOM 1004 C CA . LEU A 1 121 ? -11.806 9.160 -12.188 1.00 93.12 121 LEU A CA 1
ATOM 1005 C C . LEU A 1 121 ? -12.081 8.334 -13.454 1.00 93.12 121 LEU A C 1
ATOM 1007 O O . LEU A 1 121 ? -12.230 8.906 -14.527 1.00 93.12 121 LEU A O 1
ATOM 1011 N N . MET A 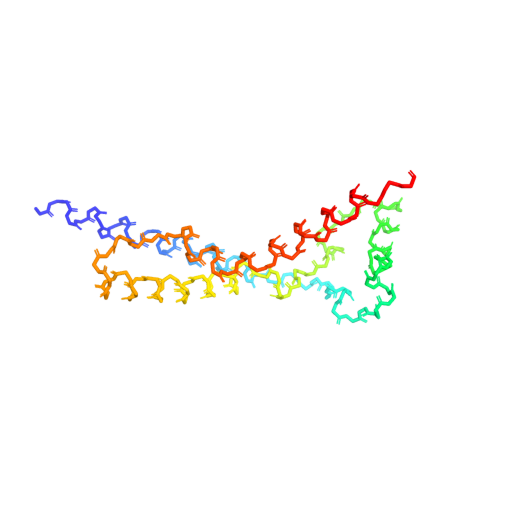1 122 ? -12.196 7.010 -13.321 1.00 92.19 122 MET A N 1
ATOM 1012 C CA . MET A 1 122 ? -12.530 6.114 -14.434 1.00 92.19 122 MET A CA 1
ATOM 1013 C C . MET A 1 122 ? -13.914 6.415 -15.015 1.00 92.19 122 MET A C 1
ATOM 1015 O O . MET A 1 122 ? -14.049 6.501 -16.229 1.00 92.19 122 MET A O 1
ATOM 1019 N N . SER A 1 123 ? -14.914 6.646 -14.159 1.00 92.50 123 SER A N 1
ATOM 1020 C CA . SER A 1 123 ? -16.274 6.977 -14.607 1.00 92.50 123 SER A CA 1
ATOM 1021 C C . SER A 1 123 ? -16.299 8.283 -15.406 1.00 92.50 123 SER A C 1
ATOM 1023 O O . SER A 1 123 ? -16.962 8.368 -16.431 1.00 92.50 123 SER A O 1
ATOM 1025 N N . LEU A 1 124 ? -15.549 9.303 -14.972 1.00 92.75 124 LEU A N 1
ATOM 1026 C CA . LEU A 1 124 ? -15.444 10.574 -15.695 1.00 92.75 124 LEU A CA 1
ATOM 1027 C C . LEU A 1 124 ? -14.743 10.422 -17.051 1.00 92.75 124 LEU A C 1
ATOM 1029 O O . LEU A 1 124 ? -15.151 11.069 -18.010 1.00 92.75 124 LEU A O 1
ATOM 1033 N N . LEU A 1 125 ? -13.709 9.578 -17.133 1.00 90.25 125 LEU A N 1
ATOM 1034 C CA . LEU A 1 125 ? -13.018 9.286 -18.392 1.00 90.25 125 LEU A CA 1
ATOM 1035 C C . LEU A 1 125 ? -13.923 8.557 -19.391 1.00 90.25 125 LEU A C 1
ATOM 1037 O O . LEU A 1 125 ? -13.862 8.855 -20.575 1.00 90.25 125 LEU A O 1
ATOM 1041 N N . GLU A 1 126 ? -14.757 7.629 -18.924 1.00 90.50 126 GLU A N 1
ATOM 1042 C CA . GLU A 1 126 ? -15.704 6.893 -19.771 1.00 90.50 126 GLU A CA 1
ATOM 1043 C C . GLU A 1 126 ? -16.877 7.769 -20.239 1.00 90.50 126 GLU A C 1
ATOM 1045 O O . GLU A 1 126 ? -17.342 7.638 -21.368 1.00 90.50 126 GLU A O 1
ATOM 1050 N N . ILE A 1 127 ? -17.338 8.695 -19.391 1.00 89.94 127 ILE A N 1
ATOM 1051 C CA . ILE A 1 127 ? -18.453 9.603 -19.702 1.00 89.94 127 ILE A CA 1
ATOM 1052 C C . ILE A 1 127 ? -18.076 10.660 -20.744 1.00 89.94 127 ILE A C 1
ATOM 1054 O O . ILE A 1 127 ? -18.981 11.191 -21.378 1.00 89.94 127 ILE A O 1
ATOM 1058 N N . ILE A 1 128 ? -16.791 10.982 -20.931 1.00 79.00 128 ILE A N 1
ATOM 1059 C CA . ILE A 1 128 ? -16.324 11.875 -22.000 1.00 79.00 128 ILE A CA 1
ATOM 1060 C C . ILE A 1 128 ? -16.113 11.014 -23.254 1.00 79.00 128 ILE A C 1
ATOM 1062 O O . ILE A 1 128 ? -15.058 10.391 -23.383 1.00 79.00 128 ILE A O 1
ATOM 1066 N N . PRO A 1 129 ? -17.076 10.947 -24.190 1.00 68.88 129 PRO A N 1
ATOM 1067 C CA . PRO A 1 129 ? -16.915 10.168 -25.400 1.00 68.88 129 PRO A CA 1
ATOM 1068 C C . PRO A 1 129 ? -16.148 11.058 -26.382 1.00 68.88 129 PRO A C 1
ATOM 1070 O O . PRO A 1 129 ? -16.648 12.103 -26.803 1.00 68.88 129 PRO A O 1
ATOM 1073 N N . GLY A 1 130 ? -14.908 10.682 -26.681 1.00 60.25 130 GLY A N 1
ATOM 1074 C CA . GLY A 1 130 ? -14.204 11.170 -27.866 1.00 60.25 130 GLY A CA 1
ATOM 1075 C C . GLY A 1 130 ? -14.666 10.410 -29.095 1.00 60.25 130 GLY A C 1
ATOM 1076 O O . GLY A 1 130 ? -14.731 9.164 -28.996 1.00 60.25 130 GLY A O 1
#

Foldseek 3Di:
DVVVVVCVVVVVVVVVVVVVVVVVVPPPPPAAAQCVVVDDPVCVVVVVSCVVVVVVVVVDNDDPRPDHDDDPVPDPVVVVVQLVVLQVVQVVVCVVVVHDRDSVVSVCVVCVVVVVVVVVVVVVVVVPDD

Sequence (130 aa):
MFISVVIFYTGQGRQYSFKSFQMDSDIKKKRPPHPRANANIFEILTFGWTFKLFNTGRKRDLEINDLYTTLSSHSSSLLGIALEKKWKEELYHSKKRDRQPSLLRALFQMFGTKIMFYGILMSLLEIIPG

pLDDT: mean 77.36, std 17.47, range [37.44, 95.44]

Radius of gyration: 22.21 Å; chains: 1; bounding box: 45×48×56 Å

Secondary structure (DSSP, 8-state):
--HHHHHHHHHHHHHHHHHHHHHHHT----PPPPGGGS--HHHHHTTHHHHHHHHHHHHSPPPTTTSPPPPGGG-HHHHHHHHHHHHHHHHHHHHHTT----HHHHHHHHHHHHHHHHHHHHHHHHHS--